Protein AF-A0A1B9N0L6-F1 (afdb_monomer)

pLDDT: mean 90.3, std 10.22, range [38.62, 97.31]

Solvent-accessible surface area (backbone atoms only — not comparable to full-atom values): 5922 Å² total; per-residue (Å²): 108,51,79,37,71,16,41,70,50,43,54,58,49,56,81,69,55,90,69,86,46,57,35,29,30,52,54,86,61,43,83,86,40,66,67,42,58,48,62,36,59,37,35,33,52,77,47,72,69,50,39,54,54,43,65,74,29,87,63,33,34,81,71,48,43,47,62,62,52,48,49,55,51,48,58,48,35,74,81,34,77,82,62,47,72,70,60,48,49,51,51,51,41,47,47,68,68,69,45,74,82,83,113

Secondary structure (DSSP, 8-state):
-EEEEHHHHHHHHHHH--S--EEEEETT--TT-HHHHHHSEEEE-SSHHHHHHHHS-TTEEEEEEHHHHHHHHHHHHHH-TT--HHHHHHHHHHHHHH-TT--

Structure (mmCIF, N/CA/C/O backbone):
data_AF-A0A1B9N0L6-F1
#
_entry.id   AF-A0A1B9N0L6-F1
#
loop_
_atom_site.group_PDB
_atom_site.id
_atom_site.type_symbol
_atom_site.label_atom_id
_atom_site.label_alt_id
_atom_site.label_comp_id
_atom_site.label_asym_id
_atom_site.label_entity_id
_atom_site.label_seq_id
_atom_site.pdbx_PDB_ins_code
_atom_site.Cartn_x
_atom_site.Cartn_y
_atom_site.Cartn_z
_atom_site.occupancy
_atom_site.B_iso_or_equiv
_atom_site.auth_seq_id
_atom_site.auth_comp_id
_atom_site.auth_asym_id
_atom_site.auth_atom_id
_atom_site.pdbx_PDB_model_num
ATOM 1 N N . MET A 1 1 ? 4.597 -4.588 -14.582 1.00 88.75 1 MET A N 1
ATOM 2 C CA . MET A 1 1 ? 3.817 -4.053 -13.453 1.00 88.75 1 MET A CA 1
ATOM 3 C C . MET A 1 1 ? 2.776 -5.058 -12.994 1.00 88.75 1 MET A C 1
ATOM 5 O O . MET A 1 1 ? 1.866 -5.416 -13.748 1.00 88.75 1 MET A O 1
ATOM 9 N N . ILE A 1 2 ? 2.819 -5.406 -11.710 1.00 92.81 2 ILE A N 1
ATOM 10 C CA . ILE A 1 2 ? 1.748 -6.116 -11.002 1.00 92.81 2 ILE A CA 1
ATOM 11 C C . ILE A 1 2 ? 0.728 -5.092 -10.487 1.00 92.81 2 ILE A C 1
ATOM 13 O O . ILE A 1 2 ? 1.093 -4.033 -9.983 1.00 92.81 2 ILE A O 1
ATOM 17 N N . THR A 1 3 ? -0.568 -5.402 -10.604 1.00 96.69 3 THR A N 1
ATOM 18 C CA . THR A 1 3 ? -1.656 -4.596 -10.023 1.00 96.69 3 THR A CA 1
ATOM 19 C C . THR A 1 3 ? -2.391 -5.387 -8.949 1.00 96.69 3 THR A C 1
ATOM 21 O O . THR A 1 3 ? -2.953 -6.446 -9.229 1.00 96.69 3 THR A O 1
ATOM 24 N N . ILE A 1 4 ? -2.444 -4.832 -7.745 1.00 96.12 4 ILE A N 1
ATOM 25 C CA . ILE A 1 4 ? -3.160 -5.364 -6.587 1.00 96.12 4 ILE A CA 1
ATOM 26 C C . ILE A 1 4 ? -4.388 -4.490 -6.324 1.00 96.12 4 ILE A C 1
ATOM 28 O O . ILE A 1 4 ? -4.303 -3.265 -6.380 1.00 96.12 4 ILE A O 1
ATOM 32 N N . LYS A 1 5 ? -5.545 -5.103 -6.058 1.00 96.31 5 LYS A N 1
ATOM 33 C CA . LYS A 1 5 ? -6.821 -4.386 -5.944 1.00 96.31 5 LYS A CA 1
ATOM 34 C C . LYS A 1 5 ? -7.254 -4.270 -4.486 1.00 96.31 5 LYS A C 1
ATOM 36 O O . LYS A 1 5 ? -7.793 -5.211 -3.916 1.00 96.31 5 LYS A O 1
ATOM 41 N N . GLY A 1 6 ? -7.078 -3.083 -3.919 1.00 95.88 6 GLY A N 1
ATOM 42 C CA . GLY A 1 6 ? -7.483 -2.771 -2.556 1.00 95.88 6 GLY A CA 1
ATOM 43 C C . GLY A 1 6 ? -6.509 -3.262 -1.486 1.00 95.88 6 GLY A C 1
ATOM 44 O O . GLY A 1 6 ? -5.614 -4.079 -1.717 1.00 95.88 6 GLY A O 1
ATOM 45 N N . LEU A 1 7 ? -6.701 -2.730 -0.280 1.00 95.81 7 LEU A N 1
ATOM 46 C CA . LEU A 1 7 ? -5.776 -2.919 0.836 1.00 95.81 7 LEU A CA 1
ATOM 47 C C . LEU A 1 7 ? -5.698 -4.376 1.308 1.00 95.81 7 LEU A C 1
ATOM 49 O O . LEU A 1 7 ? -4.631 -4.835 1.707 1.00 95.81 7 LEU A O 1
ATOM 53 N N . ALA A 1 8 ? -6.813 -5.109 1.274 1.00 94.56 8 ALA A N 1
ATOM 54 C CA . ALA A 1 8 ? -6.849 -6.496 1.735 1.00 94.56 8 ALA A CA 1
ATOM 55 C C . ALA A 1 8 ? -5.888 -7.383 0.926 1.00 94.56 8 ALA A C 1
ATOM 57 O O . ALA A 1 8 ? -5.078 -8.103 1.512 1.00 94.56 8 ALA A O 1
ATOM 58 N N . ASP A 1 9 ? -5.919 -7.265 -0.402 1.00 95.12 9 ASP A N 1
ATOM 59 C CA . ASP A 1 9 ? -5.034 -8.025 -1.284 1.00 95.12 9 ASP A CA 1
ATOM 60 C C . ASP A 1 9 ? -3.576 -7.558 -1.147 1.00 95.12 9 ASP A C 1
ATOM 62 O O . ASP A 1 9 ? -2.660 -8.379 -1.208 1.00 95.12 9 ASP A O 1
ATOM 66 N N . LEU A 1 10 ? -3.345 -6.264 -0.883 1.00 95.50 10 LEU A N 1
ATOM 67 C CA . LEU A 1 10 ? -2.001 -5.733 -0.630 1.00 95.50 10 LEU A CA 1
ATOM 68 C C . LEU A 1 10 ? -1.386 -6.312 0.646 1.00 95.50 10 LEU A C 1
ATOM 70 O O . LEU A 1 10 ? -0.218 -6.697 0.642 1.00 95.50 10 LEU A O 1
ATOM 74 N N . ILE A 1 11 ? -2.167 -6.418 1.724 1.00 93.19 11 ILE A N 1
ATOM 75 C CA . ILE A 1 11 ? -1.718 -7.034 2.979 1.00 93.19 11 ILE A CA 1
ATOM 76 C C . ILE A 1 11 ? -1.336 -8.497 2.744 1.00 93.19 11 ILE A C 1
ATOM 78 O O . ILE A 1 11 ? -0.271 -8.929 3.188 1.00 93.19 11 ILE A O 1
ATOM 82 N N . VAL A 1 12 ? -2.173 -9.252 2.025 1.00 91.31 12 VAL A N 1
ATOM 83 C CA . VAL A 1 12 ? -1.893 -10.660 1.704 1.00 91.31 12 VAL A CA 1
ATOM 84 C C . VAL A 1 12 ? -0.615 -10.785 0.875 1.00 91.31 12 VAL A C 1
ATOM 86 O O . VAL A 1 12 ? 0.238 -11.607 1.206 1.00 91.31 12 VAL A O 1
ATOM 89 N N . HIS A 1 13 ? -0.451 -9.948 -0.154 1.00 90.25 13 HIS A N 1
ATOM 90 C CA . HIS A 1 13 ? 0.751 -9.937 -0.985 1.00 90.25 13 HIS A CA 1
ATOM 91 C C . HIS A 1 13 ? 2.009 -9.640 -0.162 1.00 90.25 13 HIS A C 1
ATOM 93 O O . HIS A 1 13 ? 2.981 -10.393 -0.233 1.00 90.25 13 HIS A O 1
ATOM 99 N N . ASN A 1 14 ? 1.984 -8.576 0.650 1.00 84.25 14 ASN A N 1
ATOM 100 C CA . ASN A 1 14 ? 3.137 -8.127 1.430 1.00 84.25 14 ASN A CA 1
ATOM 101 C C . ASN A 1 14 ? 3.659 -9.227 2.371 1.00 84.25 14 ASN A C 1
ATOM 103 O O . ASN A 1 14 ? 4.854 -9.496 2.390 1.00 84.25 14 ASN A O 1
ATOM 107 N N . VAL A 1 15 ? 2.769 -9.938 3.073 1.00 75.88 15 VAL A N 1
ATOM 108 C CA . VAL A 1 15 ? 3.167 -11.018 3.999 1.00 75.88 15 VAL A CA 1
ATOM 109 C C . VAL A 1 15 ? 3.893 -12.172 3.289 1.00 75.88 15 VAL A C 1
ATOM 111 O O . VAL A 1 15 ? 4.634 -12.916 3.929 1.00 75.88 15 VAL A O 1
ATOM 114 N N . THR A 1 16 ? 3.699 -12.328 1.979 1.00 76.06 16 THR A N 1
ATOM 115 C CA . THR A 1 16 ? 4.320 -13.396 1.179 1.00 76.06 16 THR A CA 1
ATOM 116 C C . THR A 1 16 ? 5.536 -12.951 0.367 1.00 76.06 16 THR A C 1
ATOM 118 O O . THR A 1 16 ? 6.223 -13.803 -0.197 1.00 76.06 16 THR A O 1
ATOM 121 N N . ALA A 1 17 ? 5.810 -11.647 0.293 1.00 76.94 17 ALA A N 1
ATOM 122 C CA . ALA A 1 17 ? 6.884 -11.105 -0.528 1.00 76.94 17 ALA A CA 1
ATOM 123 C C . ALA A 1 17 ? 8.261 -11.327 0.124 1.00 76.94 17 ALA A C 1
ATOM 125 O O . ALA A 1 17 ? 8.444 -11.117 1.322 1.00 76.94 17 ALA A O 1
ATOM 126 N N . THR A 1 18 ? 9.243 -11.752 -0.674 1.00 73.06 18 THR A N 1
ATOM 127 C CA . THR A 1 18 ? 10.633 -11.975 -0.231 1.00 73.06 18 THR A CA 1
ATOM 128 C C . THR A 1 18 ? 11.574 -10.826 -0.581 1.00 73.06 18 THR A C 1
ATOM 130 O O . THR A 1 18 ? 12.694 -10.781 -0.079 1.00 73.06 18 THR A O 1
ATOM 133 N N . GLU A 1 19 ? 11.137 -9.918 -1.451 1.00 78.81 19 GLU A N 1
ATOM 134 C CA . GLU A 1 19 ? 11.926 -8.798 -1.957 1.00 78.81 19 GLU A CA 1
ATOM 135 C C . GLU A 1 19 ? 11.328 -7.472 -1.496 1.00 78.81 19 GLU A C 1
ATOM 137 O O . GLU A 1 19 ? 10.107 -7.328 -1.406 1.00 78.81 19 GLU A O 1
ATOM 142 N N . SER A 1 20 ? 12.205 -6.505 -1.218 1.00 83.62 20 SER A N 1
ATOM 143 C CA . SER A 1 20 ? 11.785 -5.141 -0.915 1.00 83.62 20 SER A CA 1
ATOM 144 C C . SER A 1 20 ? 11.391 -4.438 -2.209 1.00 83.62 20 SER A C 1
ATOM 146 O O . SER A 1 20 ? 12.186 -4.405 -3.144 1.00 83.62 20 SER A O 1
ATOM 148 N N . LYS A 1 21 ? 10.182 -3.882 -2.263 1.00 90.44 21 LYS A N 1
ATOM 149 C CA . LYS A 1 21 ? 9.636 -3.176 -3.429 1.00 90.44 21 LYS A CA 1
ATOM 150 C C . LYS A 1 21 ? 8.890 -1.925 -2.987 1.00 90.44 21 LYS A C 1
ATOM 152 O O . LYS A 1 21 ? 8.340 -1.890 -1.886 1.00 90.44 21 LYS A O 1
ATOM 157 N N . TRP A 1 22 ? 8.815 -0.924 -3.854 1.00 94.25 22 TRP A N 1
ATOM 158 C CA . TRP A 1 22 ? 7.935 0.220 -3.639 1.00 94.25 22 TRP A CA 1
ATOM 159 C C . TRP A 1 22 ? 6.503 -0.079 -4.077 1.00 94.25 22 TRP A C 1
ATOM 161 O O . TRP A 1 22 ? 6.261 -0.696 -5.116 1.00 94.25 22 TRP A O 1
ATOM 171 N N . TYR A 1 23 ? 5.540 0.381 -3.279 1.00 95.19 23 TYR A N 1
ATOM 172 C CA . TYR A 1 23 ? 4.141 0.415 -3.676 1.00 95.19 23 TYR A CA 1
ATOM 173 C C . TYR A 1 23 ? 3.815 1.772 -4.278 1.00 95.19 23 TYR A C 1
ATOM 175 O O . TYR A 1 23 ? 4.033 2.812 -3.656 1.00 95.19 23 TYR A O 1
ATOM 183 N N . PHE A 1 24 ? 3.226 1.749 -5.466 1.00 96.81 24 PHE A N 1
ATOM 184 C CA . PHE A 1 24 ? 2.746 2.933 -6.160 1.00 96.81 24 PHE A CA 1
ATOM 185 C C . PHE A 1 24 ? 1.221 2.959 -6.176 1.00 96.81 24 PHE A C 1
ATOM 187 O O . PHE A 1 24 ? 0.553 1.925 -6.145 1.00 96.81 24 PHE A O 1
ATOM 194 N N . VAL A 1 25 ? 0.661 4.159 -6.254 1.00 97.00 25 VAL A N 1
ATOM 195 C CA . VAL A 1 25 ? -0.781 4.413 -6.365 1.00 97.00 25 VAL A CA 1
ATOM 196 C C . VAL A 1 25 ? -1.037 5.455 -7.448 1.00 97.00 25 VAL A C 1
ATOM 198 O O . VAL A 1 25 ? -0.119 6.150 -7.891 1.00 97.00 25 VAL A O 1
ATOM 201 N N . ASP A 1 26 ? -2.289 5.591 -7.886 1.00 96.69 26 ASP A N 1
ATOM 202 C CA . ASP A 1 26 ? -2.666 6.650 -8.827 1.00 96.69 26 ASP A CA 1
ATOM 203 C C . ASP A 1 26 ? -2.317 8.040 -8.258 1.00 96.69 26 ASP A C 1
ATOM 205 O O . ASP A 1 26 ? -2.490 8.305 -7.070 1.00 96.69 26 ASP A O 1
ATOM 209 N N . LYS A 1 27 ? -1.935 8.996 -9.114 1.00 94.12 27 LYS A N 1
ATOM 210 C CA . LYS A 1 27 ? -1.572 10.367 -8.699 1.00 94.12 27 LYS A CA 1
ATOM 211 C C . LYS A 1 27 ? -2.667 11.075 -7.896 1.00 94.12 27 LYS A C 1
ATOM 213 O O . LYS A 1 27 ? -2.374 11.893 -7.031 1.00 94.12 27 LYS A O 1
ATOM 218 N N . LYS A 1 28 ? -3.932 10.761 -8.195 1.00 93.12 28 LYS A N 1
ATOM 219 C CA . LYS A 1 28 ? -5.123 11.312 -7.527 1.00 93.12 28 LYS A CA 1
ATOM 220 C C . LYS A 1 28 ? -5.376 10.734 -6.129 1.00 93.12 28 LYS A C 1
ATOM 222 O O . LYS A 1 28 ? -6.261 11.234 -5.447 1.00 93.12 28 LYS A O 1
ATOM 227 N N . PH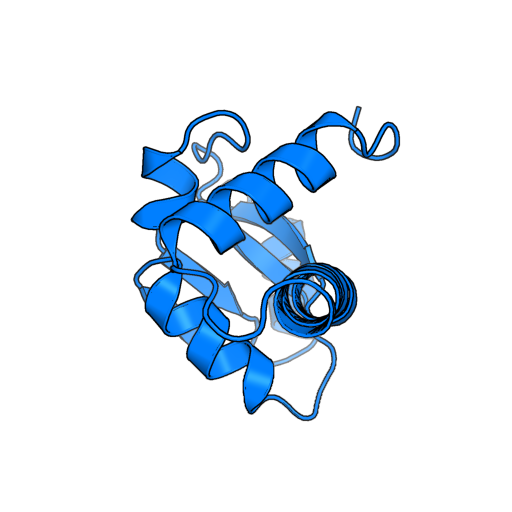E A 1 29 ? -4.655 9.681 -5.740 1.00 93.25 29 PHE A N 1
ATOM 228 C CA . PHE A 1 29 ? -4.818 9.004 -4.459 1.00 93.25 29 PHE A CA 1
ATOM 229 C C . PHE A 1 29 ? -4.544 9.959 -3.300 1.00 93.25 29 PHE A C 1
ATOM 231 O O . PHE A 1 29 ? -3.523 10.659 -3.277 1.00 93.25 29 PHE A O 1
ATOM 238 N N . ASN A 1 30 ? -5.425 9.952 -2.308 1.00 90.81 30 ASN A N 1
ATOM 239 C CA . ASN A 1 30 ? -5.311 10.770 -1.116 1.00 90.81 30 ASN A CA 1
ATOM 240 C C . ASN A 1 30 ? -5.024 9.912 0.126 1.00 90.81 30 ASN A C 1
ATOM 242 O O . ASN A 1 30 ? -5.889 9.189 0.614 1.00 90.81 30 ASN A O 1
ATOM 246 N N . ASN A 1 31 ? -3.828 10.080 0.699 1.00 87.69 31 ASN A N 1
ATOM 247 C CA . ASN A 1 31 ? -3.360 9.353 1.888 1.00 87.69 31 ASN A CA 1
ATOM 248 C C . ASN A 1 31 ? -4.193 9.662 3.153 1.00 87.69 31 ASN A C 1
ATOM 250 O O . ASN A 1 31 ? -4.093 8.955 4.150 1.00 87.69 31 ASN A O 1
ATOM 254 N N . SER A 1 32 ? -5.019 10.713 3.131 1.00 83.75 32 SER A N 1
ATOM 255 C CA . SER A 1 32 ? -5.928 11.065 4.228 1.00 83.75 32 SER A CA 1
ATOM 256 C C . SER A 1 32 ? -7.338 10.485 4.069 1.00 83.75 32 SER A C 1
ATOM 258 O O . SER A 1 32 ? -8.126 10.552 5.017 1.00 83.75 32 SER A O 1
ATOM 260 N N . LEU A 1 33 ? -7.683 9.929 2.901 1.00 89.88 33 LEU A N 1
ATOM 261 C CA . LEU A 1 33 ? -8.991 9.326 2.654 1.00 89.88 33 LEU A CA 1
ATOM 262 C C . LEU A 1 33 ? -8.920 7.812 2.853 1.00 89.88 33 LEU A C 1
ATOM 264 O O . LEU A 1 33 ? -8.266 7.095 2.100 1.00 89.88 33 LEU A O 1
ATOM 268 N N . LYS A 1 34 ? -9.661 7.320 3.853 1.00 92.25 34 LYS A N 1
ATOM 269 C CA . LYS A 1 34 ? -9.807 5.882 4.133 1.00 92.25 34 LYS A CA 1
ATOM 270 C C . LYS A 1 34 ? -10.219 5.091 2.896 1.00 92.25 34 LYS A C 1
ATOM 272 O O . LYS A 1 34 ? -9.627 4.054 2.622 1.00 92.25 34 LYS A O 1
ATOM 277 N N . ASP A 1 35 ? -11.196 5.604 2.155 1.00 93.25 35 ASP A N 1
ATOM 278 C CA . ASP A 1 35 ? -11.737 4.935 0.972 1.00 93.25 35 ASP A CA 1
ATOM 279 C C . ASP A 1 35 ? -10.700 4.776 -0.141 1.00 93.25 35 ASP A C 1
ATOM 281 O O . ASP A 1 35 ? -10.712 3.747 -0.820 1.00 93.25 35 ASP A O 1
ATOM 285 N N . ASP A 1 36 ? -9.793 5.745 -0.300 1.00 93.94 36 ASP A N 1
ATOM 286 C CA . ASP A 1 36 ? -8.729 5.665 -1.300 1.00 93.94 36 ASP A CA 1
ATOM 287 C C . ASP A 1 36 ? -7.749 4.554 -0.930 1.00 93.94 36 ASP A C 1
ATOM 289 O O . ASP A 1 36 ? -7.469 3.697 -1.763 1.00 93.94 36 ASP A O 1
ATOM 293 N N . ILE A 1 37 ? -7.291 4.491 0.322 1.00 94.50 37 ILE A N 1
ATOM 294 C CA . ILE A 1 37 ? -6.400 3.414 0.779 1.00 94.50 37 ILE A CA 1
ATOM 295 C C . ILE A 1 37 ? -7.123 2.059 0.702 1.00 94.50 37 ILE A C 1
ATOM 297 O O . ILE A 1 37 ? -6.570 1.068 0.245 1.00 94.50 37 ILE A O 1
ATOM 301 N N . LEU A 1 38 ? -8.391 1.987 1.094 1.00 95.00 38 LEU A N 1
ATOM 302 C CA . LEU A 1 38 ? -9.098 0.711 1.137 1.00 95.00 38 LEU A CA 1
ATOM 303 C C . LEU A 1 38 ? -9.329 0.112 -0.260 1.00 95.00 38 LEU A C 1
ATOM 305 O O . LEU A 1 38 ? -9.181 -1.100 -0.429 1.00 95.00 38 LEU A O 1
ATOM 309 N N . ASN A 1 39 ? -9.683 0.942 -1.248 1.00 95.06 39 ASN A N 1
ATOM 310 C CA . ASN A 1 39 ? -10.260 0.477 -2.515 1.00 95.06 39 ASN A CA 1
ATOM 311 C C . ASN A 1 39 ? -9.412 0.763 -3.764 1.00 95.06 39 ASN A C 1
ATOM 313 O O . ASN A 1 39 ? -9.793 0.333 -4.855 1.00 95.06 39 ASN A O 1
ATOM 317 N N . SER A 1 40 ? -8.305 1.501 -3.652 1.00 95.50 40 SER A N 1
ATOM 318 C CA . SER A 1 40 ? -7.484 1.830 -4.822 1.00 95.50 40 SER A CA 1
ATOM 319 C C . SER A 1 40 ? -6.712 0.631 -5.359 1.00 95.50 40 SER A C 1
ATOM 321 O O . SER A 1 40 ? -6.529 -0.393 -4.699 1.00 95.50 40 SER A O 1
ATOM 323 N N . ASN A 1 41 ? -6.223 0.790 -6.585 1.00 97.31 41 ASN A N 1
ATOM 324 C CA . ASN A 1 41 ? -5.202 -0.093 -7.117 1.00 97.31 41 ASN A CA 1
ATOM 325 C C . ASN A 1 41 ? -3.836 0.285 -6.539 1.00 97.31 41 ASN A C 1
ATOM 327 O O . ASN A 1 41 ? -3.497 1.467 -6.451 1.00 97.31 41 ASN A O 1
ATOM 331 N N . TYR A 1 42 ? -3.059 -0.741 -6.227 1.00 97.12 42 TYR A N 1
ATOM 332 C CA . TYR A 1 42 ? -1.656 -0.653 -5.869 1.00 97.12 42 TYR A CA 1
ATOM 333 C C . TYR A 1 42 ? -0.821 -1.286 -6.967 1.00 97.12 42 TYR A C 1
ATOM 335 O O . TYR A 1 42 ? -1.171 -2.349 -7.486 1.00 97.12 42 TYR A O 1
ATOM 343 N N . TYR A 1 43 ? 0.279 -0.637 -7.312 1.00 96.81 43 TYR A N 1
ATOM 344 C CA . TYR A 1 43 ? 1.149 -1.056 -8.395 1.00 96.81 43 TYR A CA 1
ATOM 345 C C . TYR A 1 43 ? 2.533 -1.388 -7.851 1.00 96.81 43 TYR A C 1
ATOM 347 O O . TYR A 1 43 ? 3.043 -0.694 -6.972 1.00 96.81 43 TYR A O 1
ATOM 355 N N . ILE A 1 44 ? 3.112 -2.465 -8.370 1.00 95.31 44 ILE A N 1
ATOM 356 C CA . ILE A 1 44 ? 4.467 -2.920 -8.057 1.00 95.31 44 ILE A CA 1
ATOM 357 C C . ILE A 1 44 ? 5.202 -3.069 -9.384 1.00 95.31 44 ILE A C 1
ATOM 359 O O . ILE A 1 44 ? 4.659 -3.670 -10.318 1.00 95.31 44 ILE A O 1
ATOM 363 N N . ALA A 1 45 ? 6.409 -2.518 -9.457 1.00 94.62 45 ALA A N 1
ATOM 364 C CA . ALA A 1 45 ? 7.295 -2.699 -10.596 1.00 94.62 45 ALA A CA 1
ATOM 365 C C . ALA A 1 45 ? 7.806 -4.147 -10.670 1.00 94.62 45 ALA A C 1
ATOM 367 O O . ALA A 1 45 ? 8.166 -4.744 -9.650 1.00 94.62 45 ALA A O 1
ATOM 368 N N . ASP A 1 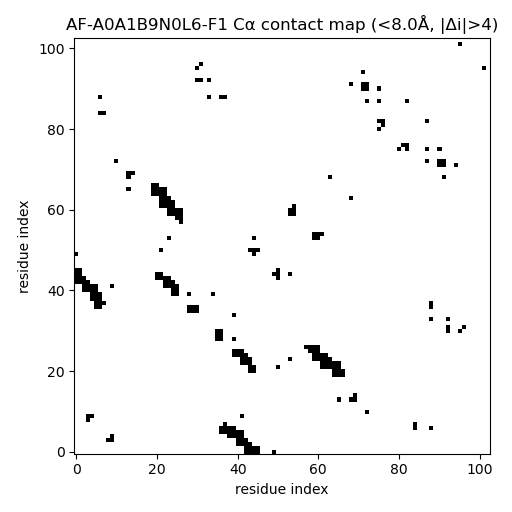46 ? 7.849 -4.712 -11.873 1.00 91.62 46 ASP A N 1
ATOM 369 C CA . ASP A 1 46 ? 8.382 -6.053 -12.120 1.00 91.62 46 ASP A CA 1
ATOM 370 C C . ASP A 1 46 ? 9.911 -6.066 -11.942 1.00 91.62 46 ASP A C 1
ATOM 372 O O . ASP A 1 46 ? 10.473 -7.042 -11.440 1.00 91.62 46 ASP A O 1
ATOM 376 N N . ASP A 1 47 ? 10.575 -4.961 -12.284 1.00 91.50 47 ASP A N 1
ATOM 377 C CA . ASP A 1 47 ? 12.021 -4.762 -12.195 1.00 91.50 47 ASP A CA 1
ATOM 378 C C . ASP A 1 47 ? 12.381 -3.304 -11.849 1.00 91.50 47 ASP A C 1
ATOM 380 O O . ASP A 1 47 ? 11.508 -2.451 -11.690 1.00 91.50 47 ASP A O 1
ATOM 384 N N . ASP A 1 48 ? 13.677 -3.037 -11.678 1.00 91.44 48 ASP A N 1
ATOM 385 C CA . ASP A 1 48 ? 14.178 -1.721 -11.270 1.00 91.44 48 ASP A CA 1
ATOM 386 C C . ASP A 1 48 ? 13.987 -0.659 -12.370 1.00 91.44 48 ASP A C 1
ATOM 388 O O . ASP A 1 48 ? 13.787 0.509 -12.057 1.00 91.44 48 ASP A O 1
ATOM 392 N N . GLU A 1 49 ? 14.027 -1.038 -13.656 1.00 94.62 49 GLU A N 1
ATOM 393 C CA . GLU A 1 49 ? 13.804 -0.099 -14.769 1.00 94.62 49 GLU A CA 1
ATOM 394 C C . GLU A 1 49 ? 12.357 0.405 -14.751 1.00 94.62 49 GLU A C 1
ATOM 396 O O . GLU A 1 49 ? 12.116 1.611 -14.814 1.00 94.62 49 GLU A O 1
ATOM 401 N N . GLU A 1 50 ? 11.398 -0.503 -14.559 1.00 94.75 50 GLU A N 1
ATOM 402 C CA . GLU A 1 50 ? 9.994 -0.134 -14.404 1.00 94.75 50 GLU A CA 1
ATOM 403 C C . GLU A 1 50 ? 9.742 0.670 -13.115 1.00 94.75 50 GLU A C 1
ATOM 405 O O . GLU A 1 50 ? 8.858 1.525 -13.095 1.00 94.75 50 GLU A O 1
ATOM 410 N N . GLU A 1 51 ? 10.509 0.446 -12.044 1.00 94.56 51 GLU A N 1
ATOM 411 C CA . GLU A 1 51 ? 10.403 1.243 -10.815 1.00 94.56 51 GLU A CA 1
ATOM 412 C C . GLU A 1 51 ? 10.734 2.717 -11.075 1.00 94.56 51 GLU A C 1
ATOM 414 O O . GLU A 1 51 ? 9.932 3.590 -10.725 1.00 94.56 51 GLU A O 1
ATOM 419 N N . PHE A 1 52 ? 11.847 2.988 -11.765 1.00 94.06 52 PHE A N 1
ATOM 420 C CA . PHE A 1 52 ? 12.210 4.346 -12.177 1.00 94.06 52 PHE A CA 1
ATOM 421 C C . PHE A 1 52 ? 11.151 4.958 -13.104 1.00 94.06 52 PHE A C 1
ATOM 423 O O . PHE A 1 52 ? 10.752 6.110 -12.919 1.00 94.06 52 PHE A O 1
ATOM 430 N N . ASP A 1 53 ? 10.626 4.179 -14.055 1.00 94.94 53 ASP A N 1
ATOM 431 C CA . ASP A 1 53 ? 9.564 4.637 -14.956 1.00 94.94 53 ASP A CA 1
ATOM 432 C C . ASP A 1 53 ? 8.264 4.991 -14.216 1.00 94.94 53 ASP A C 1
ATOM 434 O O . ASP A 1 53 ? 7.552 5.913 -14.631 1.00 94.94 53 ASP A O 1
ATOM 438 N N . LEU A 1 54 ? 7.915 4.263 -13.147 1.00 94.44 54 LEU A N 1
ATOM 439 C CA . LEU A 1 54 ? 6.738 4.537 -12.317 1.00 94.44 54 LEU A CA 1
ATOM 440 C C . LEU A 1 54 ? 6.934 5.771 -11.433 1.00 94.44 54 LEU A C 1
ATOM 442 O O . LEU A 1 54 ? 5.985 6.546 -11.279 1.00 94.44 54 LEU A O 1
ATOM 446 N N . GLU A 1 55 ? 8.134 5.968 -10.885 1.00 92.81 55 GLU A N 1
ATOM 447 C CA . GLU A 1 55 ? 8.486 7.135 -10.071 1.00 92.81 55 GLU A CA 1
ATOM 448 C C . GLU A 1 55 ? 8.415 8.438 -10.883 1.00 92.81 55 GLU A C 1
ATOM 450 O O . GLU A 1 55 ? 7.770 9.403 -10.458 1.00 92.81 55 GLU A O 1
ATOM 455 N N . ASP A 1 56 ? 8.971 8.437 -12.097 1.00 93.75 56 ASP A N 1
ATOM 456 C CA . ASP A 1 56 ? 8.961 9.594 -13.001 1.00 93.75 56 ASP A CA 1
ATOM 457 C C . ASP A 1 56 ? 7.599 9.810 -13.694 1.00 93.75 56 ASP A C 1
ATOM 459 O O . ASP A 1 56 ? 7.347 10.842 -14.337 1.00 93.75 56 ASP A O 1
ATOM 463 N N . ASN A 1 57 ? 6.670 8.857 -13.572 1.00 94.19 57 ASN A N 1
ATOM 464 C CA . ASN A 1 57 ? 5.389 8.926 -14.258 1.00 94.19 57 ASN A CA 1
ATOM 465 C C . ASN A 1 57 ? 4.439 9.961 -13.645 1.00 94.19 57 ASN A C 1
ATOM 467 O O . ASN A 1 57 ? 4.032 9.880 -12.486 1.00 94.19 57 ASN A O 1
ATOM 471 N N . ILE A 1 58 ? 3.888 10.842 -14.482 1.00 93.62 58 ILE A N 1
ATOM 472 C CA . ILE A 1 58 ? 2.859 11.804 -14.051 1.00 93.62 58 ILE A CA 1
ATOM 473 C C . ILE A 1 58 ? 1.565 11.150 -13.525 1.00 93.62 58 ILE A C 1
ATOM 475 O O . ILE A 1 58 ? 0.768 11.820 -12.866 1.00 93.62 58 ILE A O 1
ATOM 479 N N . LYS A 1 59 ? 1.315 9.871 -13.845 1.00 95.31 59 LYS A N 1
ATOM 480 C CA . LYS A 1 59 ? 0.097 9.139 -13.459 1.00 95.31 59 LYS A CA 1
ATOM 481 C C . LYS A 1 59 ? 0.187 8.473 -12.096 1.00 95.31 59 LYS A C 1
ATOM 483 O O . LYS A 1 59 ? -0.869 8.149 -11.552 1.00 95.31 59 LYS A O 1
ATOM 488 N N . TYR A 1 60 ? 1.386 8.292 -11.555 1.00 96.06 60 TYR A N 1
ATOM 489 C CA . TYR A 1 60 ? 1.600 7.537 -10.329 1.00 96.06 60 TYR A CA 1
ATOM 490 C C . TYR A 1 60 ? 2.288 8.395 -9.269 1.00 96.06 60 TYR A C 1
ATOM 492 O O . TYR A 1 60 ? 2.784 9.498 -9.521 1.00 96.06 60 TYR A O 1
ATOM 500 N N . LYS A 1 61 ? 2.232 7.922 -8.032 1.00 94.69 61 LYS A N 1
ATOM 501 C CA . LYS A 1 61 ? 3.067 8.414 -6.943 1.00 94.69 61 LYS A CA 1
ATOM 502 C C . LYS A 1 61 ? 3.427 7.257 -6.025 1.00 94.69 61 LYS A C 1
ATOM 504 O O . LYS A 1 61 ? 2.662 6.295 -5.910 1.00 94.69 61 LYS A O 1
ATOM 509 N N . THR A 1 62 ? 4.546 7.403 -5.339 1.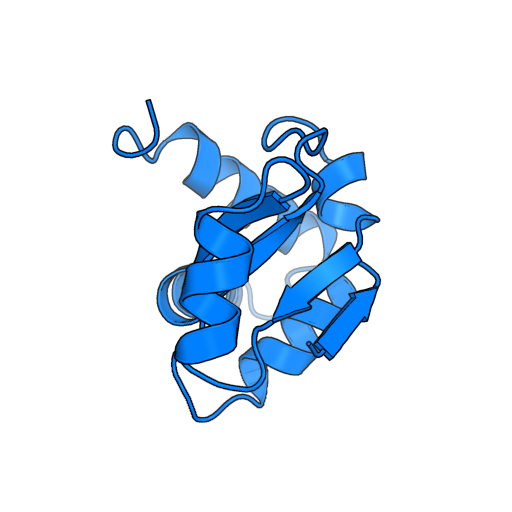00 93.81 62 THR A N 1
ATOM 510 C CA . THR A 1 62 ? 4.980 6.486 -4.293 1.00 93.81 62 THR A CA 1
ATOM 511 C C . THR A 1 62 ? 4.011 6.536 -3.112 1.00 93.81 62 THR A C 1
ATOM 513 O O . THR A 1 62 ? 3.527 7.604 -2.727 1.00 93.81 62 THR A O 1
ATOM 516 N N . PHE A 1 63 ? 3.681 5.365 -2.573 1.00 94.31 63 PHE A N 1
ATOM 517 C CA . PHE A 1 63 ? 2.843 5.209 -1.391 1.00 94.31 63 PHE A CA 1
ATOM 518 C C . PHE A 1 63 ? 3.694 4.885 -0.165 1.00 94.31 63 PHE A C 1
ATOM 520 O O . PHE A 1 63 ? 3.861 5.742 0.693 1.00 94.31 63 PHE A O 1
ATOM 527 N N . LEU A 1 64 ? 4.230 3.667 -0.098 1.00 93.56 64 LEU A N 1
ATOM 528 C CA . LEU A 1 64 ? 5.121 3.176 0.954 1.00 93.56 64 LEU A CA 1
ATOM 529 C C . LEU A 1 64 ? 6.029 2.108 0.348 1.00 93.56 64 LEU A C 1
ATOM 531 O O . LEU A 1 64 ? 5.608 1.394 -0.566 1.00 93.56 64 LEU A O 1
ATOM 535 N N . ASP A 1 65 ? 7.238 1.950 0.873 1.00 92.38 65 ASP A N 1
AT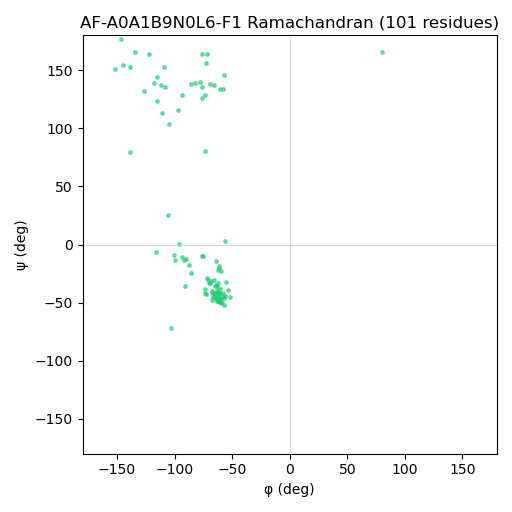OM 536 C CA . ASP A 1 65 ? 8.019 0.752 0.595 1.00 92.38 65 ASP A CA 1
ATOM 537 C C . ASP A 1 65 ? 7.435 -0.455 1.348 1.00 92.38 65 ASP A C 1
ATOM 539 O O . ASP A 1 65 ? 6.742 -0.338 2.371 1.00 92.38 65 ASP A O 1
ATOM 543 N N . SER A 1 66 ? 7.705 -1.649 0.829 1.00 92.19 66 SER A N 1
ATOM 544 C CA . SER A 1 66 ? 7.164 -2.884 1.376 1.00 92.19 66 SER A CA 1
ATOM 545 C C . SER A 1 66 ? 7.621 -3.155 2.804 1.00 92.19 66 SER A C 1
ATOM 547 O O . SER A 1 66 ? 6.827 -3.712 3.561 1.00 92.19 66 SER A O 1
ATOM 549 N N . ALA A 1 67 ? 8.839 -2.756 3.188 1.00 90.69 67 ALA A N 1
ATOM 550 C CA . ALA A 1 67 ? 9.382 -3.003 4.521 1.00 90.69 67 ALA A CA 1
ATOM 551 C C . ALA A 1 67 ? 8.724 -2.101 5.574 1.00 90.69 67 ALA A C 1
ATOM 553 O O . ALA A 1 67 ? 8.346 -2.579 6.649 1.00 90.69 67 ALA A O 1
ATOM 554 N N . THR A 1 68 ? 8.500 -0.827 5.257 1.00 91.94 68 THR A N 1
ATOM 555 C CA . THR A 1 68 ? 7.734 0.098 6.100 1.00 91.94 68 THR A CA 1
ATOM 556 C C . THR A 1 68 ? 6.293 -0.374 6.242 1.00 91.94 68 THR A C 1
ATOM 558 O O . THR A 1 68 ? 5.797 -0.523 7.361 1.00 91.94 68 THR A O 1
ATOM 561 N N . PHE A 1 69 ? 5.633 -0.719 5.132 1.00 93.75 69 PHE A N 1
ATOM 562 C CA . PHE A 1 69 ? 4.277 -1.268 5.176 1.00 93.75 69 PHE A CA 1
ATOM 563 C C . PHE A 1 69 ? 4.208 -2.531 6.047 1.00 93.75 69 PHE A C 1
ATOM 565 O O . PHE A 1 69 ? 3.339 -2.646 6.910 1.00 93.75 69 PHE A O 1
ATOM 572 N N . GLN A 1 70 ? 5.150 -3.461 5.873 1.00 92.25 70 GLN A N 1
ATOM 573 C CA . GLN A 1 70 ? 5.223 -4.697 6.652 1.00 92.25 70 GLN A CA 1
ATOM 574 C C . GLN A 1 70 ? 5.416 -4.409 8.144 1.00 92.25 70 GLN A C 1
ATOM 576 O O . GLN A 1 70 ? 4.749 -5.014 8.982 1.00 92.25 70 GLN A O 1
ATOM 581 N N . SER A 1 71 ? 6.275 -3.443 8.474 1.00 92.19 71 SER A N 1
ATOM 582 C CA . SER A 1 71 ? 6.541 -3.021 9.850 1.00 92.19 71 SER A CA 1
ATOM 583 C C . SER A 1 71 ? 5.288 -2.467 10.529 1.00 92.19 71 SER A C 1
ATOM 585 O O . SER A 1 71 ? 5.010 -2.829 11.671 1.00 92.19 71 SER A O 1
ATOM 587 N N . ILE A 1 72 ? 4.484 -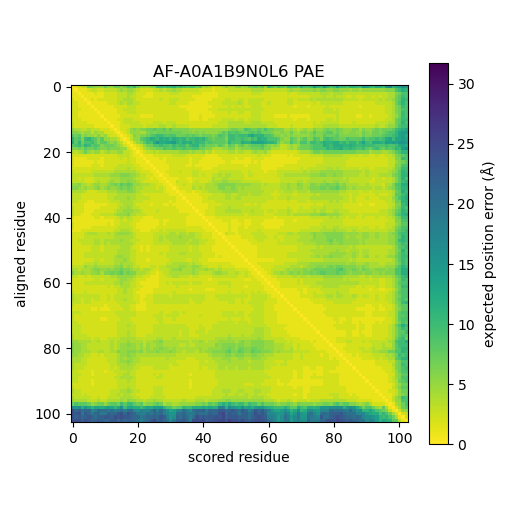1.663 9.824 1.00 93.38 72 ILE A N 1
ATOM 588 C CA . ILE A 1 72 ? 3.202 -1.145 10.335 1.00 93.38 72 ILE A CA 1
ATOM 589 C C . ILE A 1 72 ? 2.240 -2.301 10.638 1.00 93.38 72 ILE A C 1
ATOM 591 O O . ILE A 1 72 ? 1.674 -2.378 11.733 1.00 93.38 72 ILE A O 1
ATOM 595 N N . ILE A 1 73 ? 2.072 -3.224 9.683 1.00 93.50 73 ILE A N 1
ATOM 596 C CA . ILE A 1 73 ? 1.159 -4.365 9.822 1.00 93.50 73 ILE A CA 1
ATOM 597 C C . ILE A 1 73 ? 1.597 -5.275 10.973 1.00 93.50 73 ILE A C 1
ATOM 599 O O . ILE A 1 73 ? 0.780 -5.622 11.828 1.00 93.50 73 ILE A O 1
ATOM 603 N N . TYR A 1 74 ? 2.879 -5.631 11.042 1.00 92.38 74 TYR A N 1
ATOM 604 C CA . TYR A 1 74 ? 3.399 -6.496 12.097 1.00 92.38 74 TYR A CA 1
ATOM 605 C C . TYR A 1 74 ? 3.354 -5.843 13.467 1.00 92.38 74 TYR A C 1
ATOM 607 O O . TYR A 1 74 ? 2.908 -6.494 14.407 1.00 92.38 74 TYR A O 1
ATOM 615 N N . ASN A 1 75 ? 3.708 -4.562 13.588 1.00 93.19 75 ASN A N 1
ATOM 616 C CA . ASN A 1 75 ? 3.592 -3.860 14.862 1.00 93.19 75 ASN A CA 1
ATOM 617 C C . ASN A 1 75 ? 2.143 -3.880 15.377 1.00 93.19 75 ASN A C 1
ATOM 619 O O . ASN A 1 75 ? 1.900 -4.153 16.558 1.00 93.19 75 ASN A O 1
ATOM 623 N N . LYS A 1 76 ? 1.169 -3.670 14.480 1.00 94.25 76 LYS A N 1
ATOM 624 C CA . LYS A 1 76 ? -0.250 -3.722 14.835 1.00 94.25 76 LYS A CA 1
ATOM 625 C C . LYS A 1 76 ? -0.689 -5.126 15.248 1.00 94.25 76 LYS A C 1
ATOM 627 O O . LYS A 1 76 ? -1.384 -5.254 16.256 1.00 94.25 76 LYS A O 1
ATOM 632 N N . LEU A 1 77 ? -0.293 -6.160 14.505 1.00 93.19 77 LEU A N 1
ATOM 633 C CA . LEU A 1 77 ? -0.653 -7.553 14.790 1.00 93.19 77 LEU A CA 1
ATOM 634 C C . LEU A 1 77 ? 0.049 -8.113 16.034 1.00 93.19 77 LEU A C 1
ATOM 636 O O . LEU A 1 77 ? -0.539 -8.926 16.738 1.00 93.19 77 LEU A O 1
ATOM 640 N N . GLU A 1 78 ? 1.256 -7.657 16.359 1.00 94.38 78 GLU A N 1
ATOM 641 C CA . GLU A 1 78 ? 1.966 -8.053 17.581 1.00 94.38 78 GLU A CA 1
ATOM 642 C C . GLU A 1 78 ? 1.192 -7.628 18.839 1.00 94.38 78 GLU A C 1
ATOM 644 O O . GLU A 1 78 ? 1.010 -8.415 19.767 1.00 94.38 78 GLU A O 1
ATOM 649 N N . HIS A 1 79 ? 0.665 -6.401 18.845 1.00 93.38 79 HIS A N 1
ATOM 650 C CA . HIS A 1 79 ? -0.101 -5.855 19.971 1.00 93.38 79 HIS A CA 1
ATOM 651 C C . HIS A 1 79 ? -1.592 -6.224 19.910 1.00 93.38 79 HIS A C 1
ATOM 653 O O . HIS A 1 79 ? -2.279 -6.256 20.934 1.00 93.38 79 HIS A O 1
ATOM 659 N N . HIS A 1 80 ? -2.104 -6.512 18.710 1.00 93.94 80 HIS A N 1
ATOM 660 C CA . HIS A 1 80 ? -3.496 -6.870 18.452 1.00 93.94 80 HIS A CA 1
ATOM 661 C C . HIS A 1 80 ? -3.592 -8.013 17.420 1.00 93.94 80 HIS A C 1
ATOM 663 O O . HIS A 1 80 ? -3.934 -7.764 16.263 1.00 93.94 80 HIS A O 1
ATOM 669 N N . PRO A 1 81 ? -3.374 -9.281 17.820 1.00 93.38 81 PRO A N 1
ATOM 670 C CA . PRO A 1 81 ? -3.288 -10.418 16.887 1.00 93.38 81 PRO A CA 1
ATOM 671 C C . PRO A 1 81 ? -4.531 -10.668 16.026 1.00 93.38 81 PRO A C 1
ATOM 673 O O . PRO A 1 81 ? -4.438 -11.276 14.966 1.00 93.38 81 PRO A O 1
ATOM 676 N N . ASN A 1 82 ? -5.693 -10.189 16.474 1.00 93.69 82 ASN A N 1
ATOM 677 C CA . ASN A 1 82 ? -6.971 -10.317 15.773 1.00 93.69 82 ASN A CA 1
ATOM 678 C C . ASN A 1 82 ? -7.419 -8.989 15.140 1.00 93.69 82 ASN A C 1
ATOM 680 O O . ASN A 1 82 ? -8.621 -8.752 15.014 1.00 93.69 82 ASN A O 1
ATOM 684 N N . ALA A 1 83 ? -6.478 -8.090 14.828 1.00 93.44 83 ALA A N 1
ATOM 685 C CA . ALA A 1 83 ? -6.804 -6.806 14.225 1.00 93.44 83 ALA A CA 1
ATOM 686 C C . ALA A 1 83 ? -7.557 -7.002 12.902 1.00 93.44 83 ALA A C 1
ATOM 688 O O . ALA A 1 83 ? -7.162 -7.805 12.055 1.00 93.44 83 ALA A O 1
ATOM 689 N N . THR A 1 84 ? -8.644 -6.258 12.721 1.00 94.25 84 THR A N 1
ATOM 690 C CA . THR A 1 84 ? -9.392 -6.252 11.460 1.00 94.25 84 THR A CA 1
ATOM 691 C C . THR A 1 84 ? -8.664 -5.428 10.399 1.00 94.25 84 THR A C 1
ATOM 693 O O . THR A 1 84 ? -7.810 -4.598 10.718 1.00 94.25 84 THR A O 1
ATOM 696 N N . THR A 1 85 ? -9.044 -5.589 9.128 1.00 92.12 85 THR A N 1
ATOM 697 C CA . THR A 1 85 ? -8.544 -4.740 8.033 1.00 92.12 85 THR A CA 1
ATOM 698 C C . THR A 1 85 ? -8.749 -3.251 8.322 1.00 92.12 85 THR A C 1
ATOM 700 O O . THR A 1 85 ? -7.837 -2.470 8.080 1.00 92.12 85 THR A O 1
ATOM 703 N N . ASP A 1 86 ? -9.878 -2.859 8.921 1.00 92.94 86 ASP A N 1
ATOM 704 C CA . ASP A 1 86 ? -10.130 -1.465 9.318 1.00 92.94 86 ASP A CA 1
ATOM 705 C C . ASP A 1 86 ? -9.139 -0.970 10.382 1.00 92.94 86 ASP A C 1
ATOM 707 O O . ASP A 1 86 ? -8.659 0.159 10.319 1.00 92.94 86 ASP A O 1
ATOM 711 N N . GLN A 1 87 ? -8.786 -1.819 11.351 1.00 93.94 87 GLN A N 1
ATOM 712 C CA . GLN A 1 87 ? -7.808 -1.472 12.386 1.00 93.94 87 GLN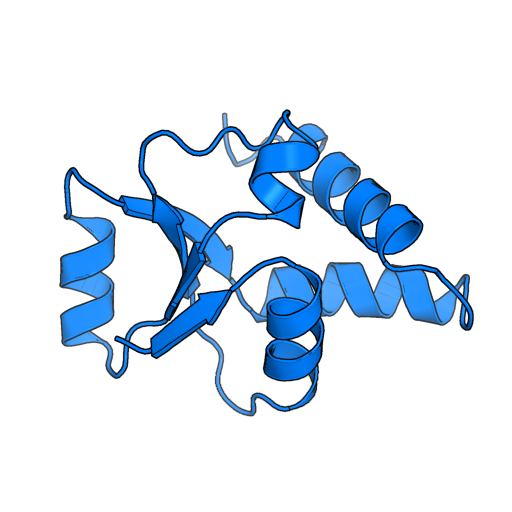 A CA 1
ATOM 713 C C . GLN A 1 87 ? -6.374 -1.410 11.844 1.00 93.94 87 GLN A C 1
ATOM 715 O O . GLN A 1 87 ? -5.552 -0.670 12.389 1.00 93.94 87 GLN A O 1
ATOM 720 N N . LEU A 1 88 ? -6.065 -2.187 10.802 1.00 94.56 88 LEU A N 1
ATOM 721 C CA . LEU A 1 88 ? -4.801 -2.102 10.067 1.00 94.56 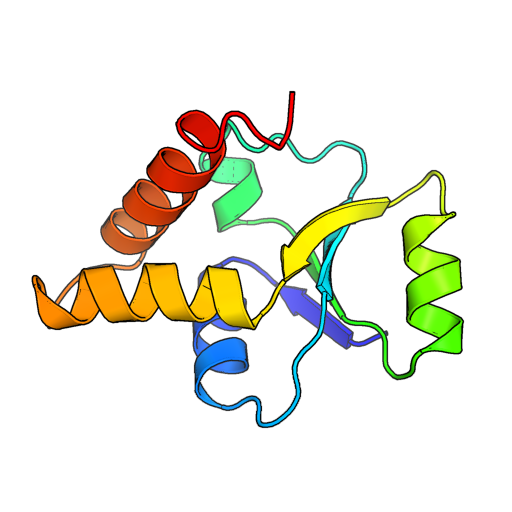88 LEU A CA 1
ATOM 722 C C . LEU A 1 88 ? -4.759 -0.833 9.206 1.00 94.56 88 LEU A C 1
ATOM 724 O O . LEU A 1 88 ? -3.761 -0.121 9.228 1.00 94.56 88 LEU A O 1
ATOM 728 N N . LEU A 1 89 ? -5.861 -0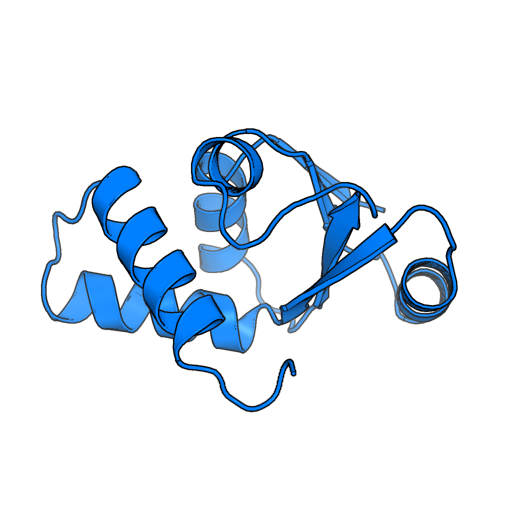.494 8.532 1.00 94.69 89 LEU A N 1
ATOM 729 C CA . LEU A 1 89 ? -6.026 0.764 7.803 1.00 94.69 89 LEU A CA 1
ATOM 730 C C . LEU A 1 89 ? -5.800 1.979 8.713 1.00 94.69 89 LEU A C 1
ATOM 732 O O . LEU A 1 89 ? -5.084 2.902 8.336 1.00 94.69 89 LEU A O 1
ATOM 736 N N . ASP A 1 90 ? -6.363 1.968 9.922 1.00 92.62 90 ASP A N 1
ATOM 737 C CA . ASP A 1 90 ? -6.145 3.041 10.897 1.00 92.62 90 ASP A CA 1
ATOM 738 C C . ASP A 1 90 ? -4.666 3.190 11.281 1.00 92.62 90 ASP A C 1
ATOM 740 O O . ASP A 1 90 ? -4.187 4.313 11.417 1.00 92.62 90 ASP A O 1
ATOM 744 N N . ALA A 1 91 ? -3.929 2.082 11.415 1.00 93.19 91 ALA A N 1
ATOM 745 C CA . ALA A 1 91 ? -2.494 2.115 11.702 1.00 93.19 91 ALA A CA 1
ATOM 746 C C . ALA A 1 91 ? -1.684 2.694 10.530 1.00 93.19 91 ALA A C 1
ATOM 748 O O . ALA A 1 91 ? -0.774 3.490 10.748 1.00 93.19 91 ALA A O 1
ATOM 749 N N . ILE A 1 92 ? -2.052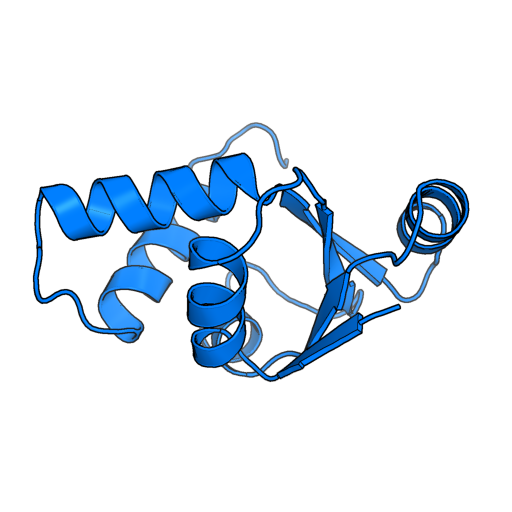 2.348 9.293 1.00 93.75 92 ILE A N 1
ATOM 750 C CA . ILE A 1 92 ? -1.439 2.898 8.075 1.00 93.75 92 ILE A CA 1
ATOM 751 C C . ILE A 1 92 ? -1.691 4.404 7.981 1.00 93.75 92 ILE A C 1
ATOM 753 O O . ILE A 1 92 ? -0.760 5.167 7.753 1.00 93.75 92 ILE A O 1
ATOM 757 N N . ILE A 1 93 ? -2.930 4.853 8.199 1.00 92.25 93 ILE A N 1
ATOM 758 C CA . ILE A 1 93 ? -3.271 6.283 8.186 1.00 92.25 93 ILE A CA 1
ATOM 759 C C . ILE A 1 93 ? -2.547 7.031 9.295 1.00 92.25 93 ILE A C 1
ATOM 761 O O . ILE A 1 93 ? -2.107 8.153 9.075 1.00 92.25 93 ILE A O 1
ATOM 765 N N . TYR A 1 94 ? -2.455 6.438 10.485 1.00 91.25 94 TYR A N 1
ATOM 766 C CA . TYR A 1 94 ? -1.712 7.028 11.590 1.00 91.25 94 TYR A CA 1
ATOM 767 C C . TYR A 1 94 ? -0.247 7.230 11.200 1.00 91.25 94 TYR A C 1
ATOM 769 O O . TYR A 1 94 ? 0.250 8.343 11.311 1.00 91.25 94 TYR A O 1
ATOM 777 N N . TYR A 1 95 ? 0.405 6.198 10.656 1.00 91.56 95 TYR A N 1
ATOM 778 C CA . TYR A 1 95 ? 1.776 6.316 10.169 1.00 91.56 95 TYR A CA 1
ATOM 779 C C . TYR A 1 95 ? 1.908 7.418 9.112 1.00 91.56 95 TYR A C 1
ATOM 781 O O . TYR A 1 95 ? 2.689 8.334 9.297 1.00 91.56 95 TYR A O 1
ATOM 789 N N . LEU A 1 96 ? 1.077 7.404 8.065 1.00 89.62 96 LEU A N 1
ATOM 790 C CA . LEU A 1 96 ? 1.127 8.397 6.982 1.00 89.62 96 LEU A CA 1
ATOM 791 C C . LEU A 1 96 ? 0.865 9.844 7.433 1.00 89.62 96 LEU A C 1
ATOM 793 O O . LEU A 1 96 ? 1.172 10.763 6.683 1.00 89.62 96 LEU A O 1
ATOM 797 N N . LYS A 1 97 ? 0.232 10.052 8.593 1.00 85.81 97 LYS A N 1
ATOM 798 C CA . LYS A 1 97 ? -0.022 11.384 9.162 1.00 85.81 97 LYS A CA 1
ATOM 799 C C . LYS A 1 97 ? 1.084 11.865 10.091 1.00 85.81 97 LYS A C 1
ATOM 801 O O . LYS A 1 97 ? 1.303 13.064 10.163 1.00 85.81 97 LYS A O 1
ATOM 806 N N . GLU A 1 98 ? 1.686 10.951 10.844 1.00 83.94 98 GLU A N 1
ATOM 807 C CA . GLU A 1 98 ? 2.740 11.257 11.820 1.00 83.94 98 GLU A CA 1
ATOM 808 C C . GLU A 1 98 ? 4.144 11.155 11.208 1.00 83.94 98 GLU A C 1
ATOM 810 O O . GLU A 1 98 ? 5.120 11.585 11.820 1.00 83.94 98 GLU A O 1
ATOM 815 N N . ASP A 1 99 ? 4.263 10.564 10.018 1.00 75.19 99 ASP A N 1
ATOM 816 C CA . ASP A 1 99 ? 5.492 10.543 9.238 1.00 75.19 99 ASP A CA 1
ATOM 817 C C . ASP A 1 99 ? 5.738 11.929 8.622 1.00 75.19 99 ASP A C 1
ATOM 819 O O . ASP A 1 99 ? 5.464 12.184 7.450 1.00 75.19 99 ASP A O 1
ATOM 823 N N . ASP A 1 100 ? 6.281 12.825 9.452 1.00 51.47 100 ASP A N 1
ATOM 824 C CA . ASP A 1 100 ? 6.780 14.175 9.130 1.00 51.47 100 ASP A CA 1
ATOM 825 C C . ASP A 1 100 ? 7.867 14.188 8.019 1.00 51.47 100 ASP A C 1
ATOM 827 O O . ASP A 1 100 ? 8.434 15.237 7.720 1.00 51.47 100 ASP A O 1
ATOM 831 N N . PHE A 1 101 ? 8.210 13.041 7.414 1.00 46.22 101 PHE A N 1
ATOM 832 C CA . PHE A 1 101 ? 9.154 12.934 6.294 1.00 46.22 101 PHE A CA 1
ATOM 833 C C . PHE A 1 101 ? 8.505 13.048 4.906 1.00 46.22 101 PHE A C 1
ATOM 835 O O . PHE A 1 101 ? 9.233 13.185 3.921 1.00 46.22 101 PHE A O 1
ATOM 842 N N . LEU A 1 102 ? 7.172 12.978 4.806 1.00 46.75 102 LEU A N 1
ATOM 843 C CA . LEU A 1 102 ? 6.444 13.066 3.531 1.00 46.75 102 LEU A CA 1
ATOM 844 C C . LEU A 1 102 ? 5.914 14.478 3.195 1.00 46.75 102 LEU A C 1
ATOM 846 O O . LEU A 1 102 ? 5.303 14.627 2.132 1.00 46.75 102 LEU A O 1
ATOM 850 N N . ASP A 1 103 ? 6.154 15.480 4.052 1.00 38.62 103 ASP A N 1
ATOM 851 C CA . ASP A 1 103 ? 5.779 16.901 3.865 1.00 38.62 103 ASP A CA 1
ATOM 852 C C . ASP A 1 103 ? 6.998 17.811 3.587 1.00 38.62 103 ASP A C 1
ATOM 854 O O . ASP A 1 103 ? 8.048 17.658 4.256 1.00 38.62 103 ASP A O 1
#

Foldseek 3Di:
DDKAFFDVRVVVVLVPDPDKWWKKFFPPQDLQDLCSRGGTIIDTDPDPVVRVVQCPDPGMHTQDISVVLVCLQVVQCVVPVPDDSVNSSVSSSVCVVPVPVVD

Sequence (103 aa):
MITIKGLADLIVHNVTATESKWYFVDKKFNNSLKDDILNSNYYIADDDEEEFDLEDNIKYKTFLDSATFQSIIYNKLEHHPNATTDQLLDAIIYYLKEDDFLD

Nearest PDB structures (foldseek):
  7ckq-assembly1_H  TM=4.110E-01  e=8.405E+00  Bacillus subtilis subsp. subtilis str. 168
  4njc-assembly1_A  TM=3.683E-01  e=8.405E+00  Geobacillus stearothermophilus
  3on5-assembly1_B  TM=4.164E-01  e=8.405E+00  Halalkalibacterium halodurans
  1bow-assembly1_A-2  TM=2.488E-01  e=9.554E+00  Bacillus subtilis

Radius of gyration: 13.17 Å; Cα contacts (8 Å, |Δi|>4): 136; chains: 1; bounding box: 26×30×35 Å

Mean predicted aligned error: 3.94 Å